Protein AF-A0A4Y2D6A9-F1 (afdb_monomer_lite)

Radius of gyration: 17.57 Å; chains: 1; bounding box: 36×43×44 Å

pLDDT: mean 71.49, std 14.01, range [46.5, 94.0]

Organism: Araneus ventricosus (NCBI:txid182803)

Secondary structure (DSSP, 8-state):
-HHHHHTT------HHHHHHHHHHHHHH--HHHHHHHHHHTT-PPPGGGGGG---GGG---HHHHHHHHHHTT--PPPGGGGGGTTSSTT--

Structure (mmCIF, N/CA/C/O backbone):
data_AF-A0A4Y2D6A9-F1
#
_entry.id   AF-A0A4Y2D6A9-F1
#
loop_
_atom_site.group_PDB
_atom_site.id
_atom_site.type_symbol
_atom_site.label_atom_id
_atom_site.label_alt_id
_atom_site.label_comp_id
_atom_site.label_asym_id
_atom_site.label_entity_id
_atom_site.label_seq_id
_atom_site.pdbx_PDB_ins_code
_atom_site.Cartn_x
_atom_site.Cartn_y
_atom_site.Cartn_z
_atom_site.occupancy
_atom_site.B_iso_or_equiv
_atom_site.auth_seq_id
_atom_site.auth_comp_id
_atom_site.auth_asym_id
_atom_site.auth_atom_id
_atom_site.pdbx_PDB_model_num
ATOM 1 N N . MET A 1 1 ? -4.397 5.367 10.262 1.00 57.69 1 MET A N 1
ATOM 2 C CA . MET A 1 1 ? -4.094 3.946 10.539 1.00 57.69 1 MET A CA 1
ATOM 3 C C . MET A 1 1 ? -2.658 3.801 11.028 1.00 57.69 1 MET A C 1
ATOM 5 O O . MET A 1 1 ? -2.494 3.532 12.204 1.00 57.69 1 MET A O 1
ATOM 9 N N . ILE A 1 2 ? -1.650 4.142 10.215 1.00 57.09 2 ILE A N 1
ATOM 10 C CA . ILE A 1 2 ? -0.223 4.124 10.615 1.00 57.09 2 ILE A CA 1
ATOM 11 C C . ILE A 1 2 ? 0.057 5.014 11.844 1.00 57.09 2 ILE A C 1
ATOM 13 O O . ILE A 1 2 ? 0.683 4.576 12.798 1.00 57.09 2 ILE A O 1
ATOM 17 N N . SER A 1 3 ? -0.525 6.217 11.904 1.00 64.56 3 SER A N 1
ATOM 18 C CA . SER A 1 3 ? -0.364 7.129 13.051 1.00 64.56 3 SER A CA 1
ATOM 19 C C . SER A 1 3 ? -0.949 6.595 14.365 1.00 64.56 3 SER A C 1
ATOM 21 O O . SER A 1 3 ? -0.504 6.995 15.432 1.00 64.56 3 SER A O 1
ATOM 23 N N . ALA A 1 4 ? -1.965 5.727 14.298 1.00 64.38 4 ALA A N 1
ATOM 24 C CA . ALA A 1 4 ? -2.545 5.097 15.485 1.00 64.38 4 ALA A CA 1
ATOM 25 C C . ALA A 1 4 ? -1.634 3.967 15.987 1.00 64.38 4 ALA A C 1
ATOM 27 O O . ALA A 1 4 ? -1.429 3.828 17.190 1.00 64.38 4 ALA A O 1
ATOM 28 N N . THR A 1 5 ? -1.016 3.222 15.064 1.00 66.94 5 THR A N 1
ATOM 29 C CA . THR A 1 5 ? 0.003 2.210 15.368 1.00 66.94 5 THR A CA 1
ATOM 30 C C . THR A 1 5 ? 1.235 2.835 16.029 1.00 66.94 5 THR A C 1
ATOM 32 O O . THR A 1 5 ? 1.654 2.360 17.084 1.00 66.94 5 THR A O 1
ATOM 35 N N . ASP A 1 6 ? 1.748 3.949 15.495 1.00 75.25 6 ASP A N 1
ATOM 36 C CA . ASP A 1 6 ? 2.882 4.685 16.082 1.00 75.25 6 ASP A CA 1
ATOM 37 C C . ASP A 1 6 ? 2.574 5.223 17.487 1.00 75.25 6 ASP A C 1
ATOM 39 O O . ASP A 1 6 ? 3.438 5.249 18.364 1.00 75.25 6 ASP A O 1
ATOM 43 N N . ARG A 1 7 ? 1.318 5.617 17.729 1.00 82.31 7 ARG A N 1
ATOM 44 C CA . ARG A 1 7 ? 0.842 6.103 19.032 1.00 82.31 7 ARG A CA 1
ATOM 45 C C . ARG A 1 7 ? 0.404 4.994 19.994 1.00 82.31 7 ARG A C 1
ATOM 47 O O . ARG A 1 7 ? -0.005 5.307 21.109 1.00 82.31 7 ARG A O 1
ATOM 54 N N . LYS A 1 8 ? 0.511 3.714 19.606 1.00 74.75 8 LYS A N 1
ATOM 55 C CA . LYS A 1 8 ? 0.007 2.547 20.363 1.00 74.75 8 LYS A CA 1
ATOM 56 C C . LYS A 1 8 ? -1.482 2.646 20.727 1.00 74.75 8 LYS A C 1
ATOM 58 O O . LYS A 1 8 ? -1.924 2.107 21.740 1.00 74.75 8 LYS A O 1
ATOM 63 N N . GLU A 1 9 ? -2.263 3.330 19.904 1.00 83.44 9 GLU A N 1
ATOM 64 C CA . GLU A 1 9 ? -3.706 3.453 20.077 1.00 83.44 9 GLU A CA 1
ATOM 65 C C . GLU A 1 9 ? -4.392 2.194 19.528 1.00 83.44 9 GLU A C 1
ATOM 67 O O . GLU A 1 9 ? -4.079 1.728 18.429 1.00 83.44 9 GLU A O 1
ATOM 72 N N . GLN A 1 10 ? -5.356 1.636 20.270 1.00 72.06 10 GLN A N 1
ATOM 73 C CA . GLN A 1 10 ? -6.210 0.581 19.727 1.00 72.06 10 GLN A CA 1
ATOM 74 C C . GLN A 1 10 ? -7.160 1.186 18.693 1.00 72.06 10 GLN A C 1
ATOM 76 O O . GLN A 1 10 ? -8.132 1.862 19.034 1.00 72.06 10 GLN A O 1
ATOM 81 N N . LEU A 1 11 ? -6.885 0.926 17.416 1.00 74.56 11 LEU A N 1
ATOM 82 C CA . LEU A 1 11 ? -7.787 1.287 16.332 1.00 74.56 11 LEU A CA 1
ATOM 83 C C . LEU A 1 11 ? -8.919 0.255 16.257 1.00 74.56 11 LEU A C 1
ATOM 85 O O . LEU A 1 11 ? -8.756 -0.829 15.702 1.00 74.56 11 LEU A O 1
ATOM 89 N N . GLN A 1 12 ? -10.073 0.598 16.819 1.00 80.75 12 GLN A N 1
ATOM 90 C CA . GLN A 1 12 ? -11.294 -0.189 16.663 1.00 80.75 12 GLN A CA 1
ATOM 91 C C . GLN A 1 12 ? -11.937 0.149 15.313 1.00 80.75 12 GLN A C 1
ATOM 93 O O . GLN A 1 12 ? -12.375 1.277 15.090 1.00 80.75 12 GLN A O 1
ATOM 98 N N . VAL A 1 13 ? -11.985 -0.825 14.404 1.00 83.94 13 VAL A N 1
ATOM 99 C CA . VAL A 1 13 ? -12.619 -0.689 13.085 1.00 83.94 13 VAL A CA 1
ATOM 100 C C . VAL A 1 13 ? -13.715 -1.741 12.973 1.00 83.94 13 VAL A C 1
ATOM 102 O O . VAL A 1 13 ? -13.466 -2.924 13.193 1.00 83.94 13 VAL A O 1
ATOM 105 N N . SER A 1 14 ? -14.939 -1.320 12.649 1.00 93.50 14 SER A N 1
ATOM 106 C CA . SER A 1 14 ? -16.026 -2.264 12.379 1.00 93.50 14 SER A CA 1
ATOM 107 C C . SER A 1 14 ? -15.750 -3.036 11.088 1.00 93.50 14 SER A C 1
ATOM 109 O O . SER A 1 14 ? -15.102 -2.523 10.176 1.00 93.50 14 SER A O 1
ATOM 111 N N . VAL A 1 15 ? -16.297 -4.250 10.971 1.00 91.88 15 VAL A N 1
ATOM 112 C CA . VAL A 1 15 ? -16.167 -5.060 9.746 1.00 91.88 15 VAL A CA 1
ATOM 113 C C . VAL A 1 15 ? -16.643 -4.281 8.514 1.00 91.88 15 VAL A C 1
ATOM 115 O O . VAL A 1 15 ? -15.974 -4.286 7.487 1.00 91.88 15 VAL A O 1
ATOM 118 N N . LEU A 1 16 ? -17.750 -3.540 8.632 1.00 94.00 16 LEU A N 1
ATOM 119 C CA . LEU A 1 16 ? -18.286 -2.730 7.536 1.00 94.00 16 LEU A CA 1
ATOM 120 C C . LEU A 1 16 ? -17.324 -1.608 7.114 1.00 94.00 16 LEU A C 1
ATOM 122 O O . LEU A 1 16 ? -17.088 -1.414 5.923 1.00 94.00 16 LEU A O 1
ATOM 126 N N . ASN A 1 17 ? -16.726 -0.906 8.080 1.00 90.81 17 ASN A N 1
ATOM 127 C CA . ASN A 1 17 ? -15.756 0.148 7.786 1.00 90.81 17 ASN A CA 1
ATOM 128 C C . ASN A 1 17 ? -14.471 -0.428 7.181 1.00 90.81 17 ASN A C 1
ATOM 130 O O . ASN A 1 17 ? -13.900 0.184 6.287 1.00 90.81 17 ASN A O 1
ATOM 134 N N . ALA A 1 18 ? -14.034 -1.612 7.622 1.00 89.62 18 ALA A N 1
ATOM 135 C CA . ALA A 1 18 ? -12.876 -2.288 7.044 1.00 89.62 18 ALA A CA 1
ATOM 136 C C . ALA A 1 18 ? -13.099 -2.619 5.560 1.00 89.62 18 ALA A C 1
ATOM 138 O O . ALA A 1 18 ? -12.232 -2.329 4.739 1.00 89.62 18 ALA A O 1
ATOM 139 N N . VAL A 1 19 ? -14.276 -3.147 5.206 1.00 93.50 19 VAL A N 1
ATOM 140 C CA . VAL A 1 19 ? -14.64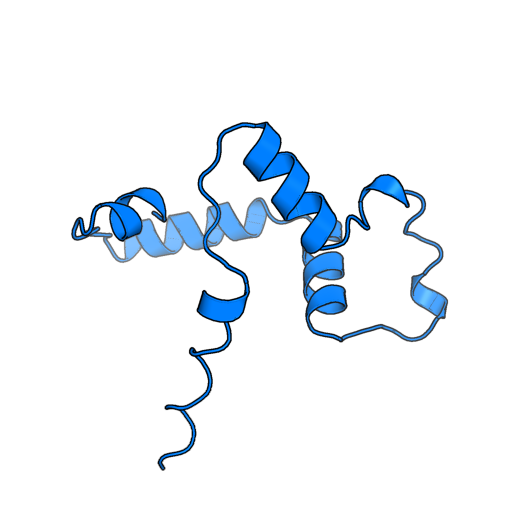2 -3.424 3.806 1.00 93.50 19 VAL A CA 1
ATOM 141 C C . VAL A 1 19 ? -14.632 -2.141 2.974 1.00 93.50 19 VAL A C 1
ATOM 143 O O . VAL A 1 19 ? -14.048 -2.120 1.894 1.00 93.50 19 VAL A O 1
ATOM 146 N N . PHE A 1 20 ? -15.206 -1.057 3.499 1.00 93.50 20 PHE A N 1
ATOM 147 C CA . PHE A 1 20 ? -15.216 0.234 2.811 1.00 93.50 20 PHE A CA 1
ATOM 148 C C . PHE A 1 20 ? -13.803 0.788 2.585 1.00 93.50 20 PHE A C 1
ATOM 150 O O . PHE A 1 20 ? -13.486 1.258 1.495 1.00 93.50 20 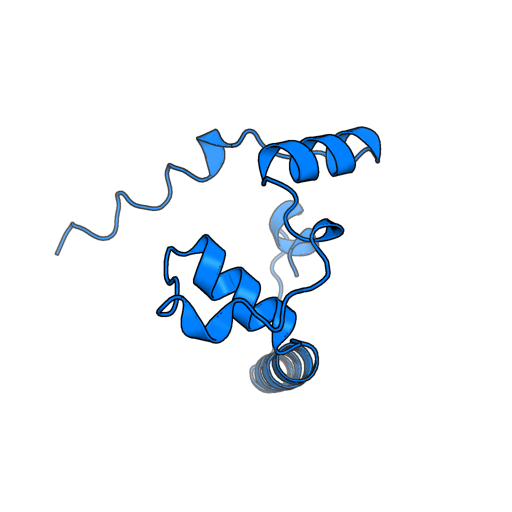PHE A O 1
ATOM 157 N N . TYR A 1 21 ? -12.924 0.697 3.586 1.00 89.25 21 TYR A N 1
ATOM 158 C CA . TYR A 1 21 ? -11.542 1.151 3.436 1.00 89.25 21 TYR A CA 1
ATOM 159 C C . TYR A 1 21 ? -10.764 0.327 2.416 1.00 89.25 21 TYR A C 1
ATOM 161 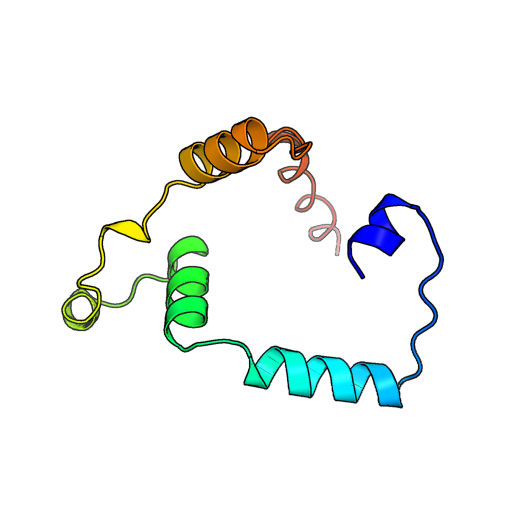O O . TYR A 1 21 ? -9.942 0.899 1.703 1.00 89.25 21 TYR A O 1
ATOM 169 N N . ILE A 1 22 ? -11.010 -0.982 2.327 1.00 89.38 22 ILE A N 1
ATOM 170 C CA . ILE A 1 22 ? -10.365 -1.840 1.328 1.00 89.38 22 ILE A CA 1
ATOM 171 C C . ILE A 1 22 ? -10.815 -1.437 -0.076 1.00 89.38 22 ILE A C 1
ATOM 173 O O . ILE A 1 22 ? -9.958 -1.210 -0.926 1.00 89.38 22 ILE A O 1
ATOM 177 N N . ASP A 1 23 ? -12.122 -1.283 -0.301 1.00 93.19 23 ASP A N 1
ATOM 178 C CA . ASP A 1 23 ? -12.666 -0.852 -1.595 1.00 93.19 23 ASP A CA 1
ATOM 179 C C . ASP A 1 23 ? -12.110 0.516 -2.013 1.00 93.19 23 ASP A C 1
ATOM 181 O O . ASP A 1 23 ? -11.546 0.668 -3.097 1.00 93.19 23 ASP A O 1
ATOM 185 N N . GLN A 1 24 ? -12.162 1.497 -1.110 1.00 89.19 24 GLN A N 1
ATOM 186 C CA . GLN A 1 24 ? -11.641 2.833 -1.376 1.00 89.19 24 GLN A CA 1
ATOM 187 C C . GLN A 1 24 ? -10.134 2.809 -1.662 1.00 89.19 24 GLN A C 1
ATOM 189 O O . GLN A 1 24 ? -9.672 3.459 -2.601 1.00 89.19 24 GLN A O 1
ATOM 194 N N . SER A 1 25 ? -9.360 2.059 -0.872 1.00 86.19 25 SER A N 1
ATOM 195 C CA . SER A 1 25 ? -7.912 1.942 -1.064 1.00 86.19 25 SER A CA 1
ATOM 196 C C . SER A 1 25 ? -7.602 1.323 -2.417 1.00 86.19 25 SER A C 1
ATOM 198 O O . SER A 1 25 ? -6.800 1.880 -3.159 1.00 86.19 25 SER A O 1
ATOM 200 N N . TRP A 1 26 ? -8.280 0.227 -2.764 1.00 87.75 26 TRP A N 1
ATOM 201 C CA . TRP A 1 26 ? -8.091 -0.475 -4.029 1.00 87.75 26 TRP A CA 1
ATOM 202 C C . TRP A 1 26 ? -8.401 0.417 -5.231 1.00 87.75 26 TRP A C 1
ATOM 204 O O . TRP A 1 26 ? -7.589 0.517 -6.146 1.00 87.75 26 TRP A O 1
ATOM 214 N N . ASN A 1 27 ? -9.510 1.156 -5.178 1.00 89.50 27 ASN A N 1
ATOM 215 C CA . ASN A 1 27 ? -9.906 2.094 -6.230 1.00 89.50 27 ASN A CA 1
ATOM 216 C C . ASN A 1 27 ? -8.965 3.306 -6.365 1.00 89.50 27 ASN A C 1
ATOM 218 O O . ASN A 1 27 ? -9.006 4.010 -7.372 1.00 89.50 27 ASN A O 1
ATOM 222 N N . THR A 1 28 ? -8.107 3.557 -5.373 1.00 87.00 28 THR A N 1
ATOM 223 C CA . THR A 1 28 ? -7.121 4.648 -5.400 1.00 87.00 28 THR A CA 1
ATOM 224 C C . THR A 1 28 ? -5.755 4.187 -5.934 1.00 87.00 28 THR A C 1
ATOM 226 O O . THR A 1 28 ? -4.912 5.020 -6.274 1.00 87.00 28 THR A O 1
ATOM 229 N N . VAL A 1 29 ? -5.504 2.874 -6.033 1.00 84.69 29 VAL A N 1
ATOM 230 C CA . VAL A 1 29 ? -4.226 2.348 -6.533 1.00 84.69 29 VAL A CA 1
ATOM 231 C C . VAL A 1 29 ? -4.179 2.431 -8.061 1.00 84.69 29 VAL A C 1
ATOM 233 O O . VAL A 1 29 ? -4.994 1.838 -8.763 1.00 84.69 29 VAL A O 1
ATOM 236 N N . SER A 1 30 ? -3.185 3.142 -8.599 1.00 84.44 30 SER A N 1
ATOM 237 C CA . SER A 1 30 ? -2.957 3.213 -10.045 1.00 84.44 30 SER A CA 1
ATOM 238 C C . SER A 1 30 ? -2.222 1.974 -10.569 1.00 84.44 30 SER A C 1
ATOM 240 O O . SER A 1 30 ? -1.430 1.354 -9.859 1.00 84.44 30 SER A O 1
ATOM 242 N N . GLN A 1 31 ? -2.397 1.652 -11.855 1.00 82.62 31 GLN A N 1
ATOM 243 C CA . GLN A 1 31 ? -1.632 0.580 -12.511 1.00 82.62 31 GLN A CA 1
ATOM 244 C C . GLN A 1 31 ? -0.113 0.793 -12.398 1.00 82.62 31 GLN A C 1
ATOM 246 O O . GLN A 1 31 ? 0.628 -0.167 -12.202 1.00 82.62 31 GLN A O 1
ATOM 251 N N . LYS A 1 32 ? 0.345 2.054 -12.438 1.00 81.44 32 LYS A N 1
ATOM 252 C CA . LYS A 1 32 ? 1.754 2.426 -12.238 1.00 81.44 32 LYS A CA 1
ATOM 253 C C . LYS A 1 32 ? 2.249 2.048 -10.840 1.00 81.44 32 LYS A C 1
ATOM 255 O O . LYS A 1 32 ? 3.329 1.480 -10.707 1.00 81.44 32 LYS A O 1
ATOM 260 N N . ALA A 1 33 ? 1.447 2.303 -9.803 1.00 81.56 33 ALA A N 1
ATOM 261 C CA . ALA A 1 33 ? 1.776 1.912 -8.434 1.00 81.56 33 ALA A CA 1
ATOM 262 C C . ALA A 1 33 ? 1.864 0.384 -8.288 1.00 81.56 33 ALA A C 1
ATOM 264 O O . ALA A 1 33 ? 2.809 -0.114 -7.682 1.00 81.56 33 ALA A O 1
ATOM 265 N N . ILE A 1 34 ? 0.939 -0.356 -8.910 1.00 84.06 34 ILE A N 1
ATOM 266 C CA . ILE A 1 34 ? 0.965 -1.826 -8.939 1.00 84.06 34 ILE A CA 1
ATOM 267 C C . ILE A 1 34 ? 2.252 -2.320 -9.611 1.00 84.06 34 ILE A C 1
ATOM 269 O O . ILE A 1 34 ? 2.994 -3.095 -9.010 1.00 84.06 34 ILE A O 1
ATOM 273 N N . ALA A 1 35 ? 2.558 -1.830 -10.816 1.00 81.38 35 ALA A N 1
ATOM 274 C CA . ALA A 1 35 ? 3.764 -2.201 -11.554 1.00 81.38 35 ALA A CA 1
ATOM 275 C C . ALA A 1 35 ? 5.046 -1.905 -10.756 1.00 81.38 35 ALA A C 1
ATOM 277 O O . ALA A 1 35 ? 5.936 -2.751 -10.669 1.00 81.38 35 ALA A O 1
ATOM 278 N N . ASN A 1 36 ? 5.113 -0.743 -10.100 1.00 80.31 36 ASN A N 1
ATOM 279 C CA . ASN A 1 36 ? 6.221 -0.386 -9.218 1.00 80.31 36 ASN A CA 1
ATOM 280 C C . ASN A 1 36 ? 6.360 -1.362 -8.035 1.00 80.31 36 ASN A C 1
ATOM 282 O O . ASN A 1 36 ? 7.478 -1.779 -7.731 1.00 80.31 36 ASN A O 1
ATOM 286 N N . CYS A 1 37 ? 5.262 -1.773 -7.389 1.00 83.31 37 CYS A N 1
ATOM 287 C CA . CYS A 1 37 ? 5.301 -2.766 -6.310 1.00 83.31 37 CYS A CA 1
ATOM 288 C C . CYS A 1 37 ? 5.838 -4.124 -6.784 1.00 83.31 37 CYS A C 1
ATOM 290 O O . CYS A 1 37 ? 6.715 -4.686 -6.127 1.00 83.31 37 CYS A O 1
ATOM 292 N N . PHE A 1 38 ? 5.367 -4.628 -7.930 1.00 83.44 38 PHE A N 1
ATOM 293 C CA . PHE A 1 38 ? 5.876 -5.874 -8.518 1.00 83.44 38 PHE A CA 1
ATOM 294 C C . PHE A 1 38 ? 7.376 -5.782 -8.814 1.00 83.44 38 PHE A C 1
ATOM 296 O O . PHE A 1 38 ? 8.138 -6.663 -8.415 1.00 83.44 38 PHE A O 1
ATOM 303 N N . ARG A 1 39 ? 7.817 -4.666 -9.403 1.00 81.75 39 ARG A N 1
ATOM 304 C CA . ARG A 1 39 ? 9.229 -4.404 -9.686 1.00 81.75 39 ARG A CA 1
ATOM 305 C C . ARG A 1 39 ? 10.095 -4.411 -8.423 1.00 81.75 39 ARG A C 1
ATOM 307 O O . ARG A 1 39 ? 11.145 -5.048 -8.411 1.00 81.75 39 ARG A O 1
ATOM 314 N N . HIS A 1 40 ? 9.659 -3.743 -7.352 1.00 78.88 40 HIS A N 1
ATOM 315 C CA . HIS A 1 40 ? 10.379 -3.727 -6.071 1.00 78.88 40 HIS A CA 1
ATOM 316 C C . HIS A 1 40 ? 10.417 -5.094 -5.377 1.00 78.88 40 HIS A C 1
ATOM 318 O O . HIS A 1 40 ? 11.397 -5.398 -4.703 1.00 78.88 40 HIS A O 1
ATOM 324 N N . ALA A 1 41 ? 9.395 -5.928 -5.569 1.00 81.88 41 ALA A N 1
ATOM 325 C CA . ALA A 1 41 ? 9.371 -7.308 -5.089 1.00 81.88 41 ALA A CA 1
ATOM 326 C C . ALA A 1 41 ? 10.218 -8.272 -5.950 1.00 81.88 41 ALA A C 1
ATOM 328 O O . ALA A 1 41 ? 10.255 -9.468 -5.675 1.00 81.88 41 ALA A O 1
ATOM 329 N N . GLY A 1 42 ? 10.907 -7.768 -6.980 1.00 79.25 42 GLY A N 1
ATOM 330 C CA . GLY A 1 42 ? 11.755 -8.571 -7.857 1.00 79.25 42 GLY A CA 1
ATOM 331 C C . GLY A 1 42 ? 10.995 -9.280 -8.978 1.00 79.25 42 GLY A C 1
ATOM 332 O O . GLY A 1 42 ? 11.597 -10.074 -9.692 1.00 79.25 42 GLY A O 1
ATOM 333 N N . PHE A 1 43 ? 9.710 -8.976 -9.181 1.00 78.19 43 PHE A N 1
ATOM 334 C CA . PHE A 1 43 ? 8.954 -9.427 -10.347 1.00 78.19 43 PHE A CA 1
ATOM 335 C C . PHE A 1 43 ? 9.164 -8.431 -11.491 1.00 78.19 43 PHE A C 1
ATOM 337 O O . PHE A 1 43 ? 8.455 -7.434 -11.620 1.00 78.19 43 PHE A O 1
ATOM 344 N N . HIS A 1 44 ? 10.182 -8.688 -12.304 1.00 72.62 44 HIS A N 1
ATOM 345 C CA . HIS A 1 44 ? 10.398 -8.018 -13.582 1.00 72.62 44 HIS A CA 1
ATOM 346 C C . HIS A 1 44 ? 9.724 -8.848 -14.674 1.00 72.62 44 HIS A C 1
ATOM 348 O O . HIS A 1 44 ? 9.949 -10.054 -14.785 1.00 72.62 44 HIS A O 1
ATOM 354 N N . ASN A 1 45 ? 8.868 -8.209 -15.466 1.00 64.31 45 ASN A N 1
ATOM 355 C CA . ASN A 1 45 ? 8.373 -8.824 -16.689 1.00 64.31 45 ASN A CA 1
ATOM 356 C C . ASN A 1 45 ? 9.516 -8.928 -17.709 1.00 64.31 45 ASN A C 1
ATOM 358 O O . ASN A 1 45 ? 10.509 -8.206 -17.637 1.00 64.31 45 ASN A O 1
ATOM 362 N N . SER A 1 46 ? 9.340 -9.836 -18.670 1.00 59.59 46 SER A N 1
ATOM 363 C CA . SER A 1 46 ? 10.148 -9.917 -19.891 1.00 59.59 46 SER A CA 1
ATOM 364 C C . SER A 1 46 ? 10.309 -8.519 -20.529 1.00 59.59 46 SER A C 1
ATOM 366 O O . SER A 1 46 ? 9.343 -7.751 -20.485 1.00 59.59 46 SER A O 1
ATOM 368 N N . PRO A 1 47 ? 11.466 -8.189 -21.145 1.00 54.53 47 PRO A N 1
ATOM 369 C CA . PRO A 1 47 ? 11.857 -6.841 -21.614 1.00 54.53 47 PRO A CA 1
ATOM 370 C C . PRO A 1 47 ? 10.886 -6.119 -22.570 1.00 54.53 47 PRO A C 1
ATOM 372 O O . PRO A 1 47 ? 11.099 -4.965 -22.918 1.00 54.53 47 PRO A O 1
ATOM 375 N N . GLU A 1 48 ? 9.804 -6.765 -22.992 1.00 51.84 48 GLU A N 1
ATOM 376 C CA . GLU A 1 48 ? 8.769 -6.203 -23.861 1.00 51.84 48 GLU A CA 1
ATOM 377 C C . GLU A 1 48 ? 7.822 -5.221 -23.132 1.00 51.84 48 GLU A C 1
ATOM 379 O O . GLU A 1 48 ? 7.122 -4.450 -23.778 1.00 51.84 48 GLU A O 1
ATOM 384 N N . SER A 1 49 ? 7.790 -5.202 -21.789 1.00 54.22 49 SER A N 1
ATOM 385 C CA . SER A 1 49 ? 6.917 -4.284 -21.025 1.00 54.22 49 SER A CA 1
ATOM 386 C C . SER A 1 49 ? 7.580 -2.967 -20.602 1.00 54.22 49 SER A C 1
ATOM 388 O O . SER A 1 49 ? 6.975 -2.185 -19.869 1.00 54.22 49 SER A O 1
ATOM 390 N N . GLU A 1 50 ? 8.837 -2.748 -20.982 1.00 53.28 50 GLU A N 1
ATOM 391 C CA . GLU A 1 50 ? 9.663 -1.627 -20.512 1.00 53.28 50 GLU A CA 1
ATOM 392 C C . GLU A 1 50 ? 9.417 -0.332 -21.317 1.00 53.28 50 GLU A C 1
ATOM 394 O O . GLU A 1 50 ? 9.696 0.762 -20.833 1.00 53.28 50 GLU A O 1
ATOM 399 N N . GLU A 1 51 ? 8.791 -0.433 -22.498 1.00 51.75 51 GLU A N 1
ATOM 400 C CA . GLU A 1 51 ? 8.528 0.694 -23.41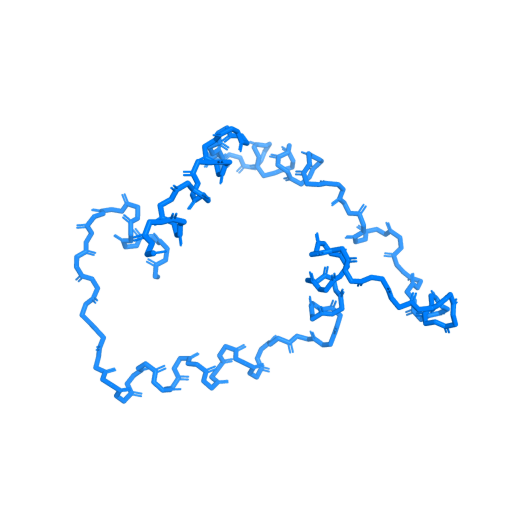2 1.00 51.75 51 GLU A CA 1
ATOM 401 C C . GLU A 1 51 ? 7.439 1.682 -22.940 1.00 51.75 51 GLU A C 1
ATOM 403 O O . GLU A 1 51 ? 7.285 2.747 -23.529 1.00 51.75 51 GLU A O 1
ATOM 408 N N . LEU A 1 52 ? 6.687 1.386 -21.871 1.00 50.97 52 LEU A N 1
ATOM 409 C CA . LEU A 1 52 ? 5.609 2.265 -21.377 1.00 50.97 52 LEU A CA 1
ATOM 410 C C . LEU A 1 52 ? 5.997 3.146 -20.179 1.00 50.97 52 LEU A C 1
ATOM 412 O O . LEU A 1 52 ? 5.159 3.897 -19.677 1.00 50.97 52 LEU A O 1
ATOM 416 N N . LEU A 1 53 ? 7.239 3.067 -19.697 1.00 53.41 53 LEU A N 1
ATOM 417 C CA . LEU A 1 53 ? 7.687 3.793 -18.504 1.00 53.41 53 LEU A CA 1
ATOM 418 C C . LEU A 1 53 ? 8.682 4.907 -18.853 1.00 53.41 53 LEU A C 1
ATOM 420 O O . LEU A 1 53 ? 9.768 4.997 -18.285 1.00 53.41 53 LEU A O 1
ATOM 424 N N . GLU A 1 54 ? 8.278 5.817 -19.739 1.00 49.81 54 GLU A N 1
ATOM 425 C CA . GLU A 1 54 ? 8.936 7.117 -19.919 1.00 49.81 54 GLU A CA 1
ATOM 426 C C . GLU A 1 54 ? 8.598 8.071 -18.757 1.00 49.81 54 GLU A C 1
ATOM 428 O O . GLU A 1 54 ? 8.007 9.130 -18.931 1.00 49.81 54 GLU A O 1
ATOM 433 N N . ASP A 1 55 ? 8.958 7.700 -17.531 1.00 52.97 55 ASP A N 1
ATOM 434 C CA . ASP A 1 55 ? 9.236 8.698 -16.499 1.00 52.97 55 ASP A CA 1
ATOM 435 C C . ASP A 1 55 ? 10.291 8.144 -15.542 1.00 52.97 55 ASP A C 1
ATOM 437 O O . ASP A 1 55 ? 10.006 7.643 -14.449 1.00 52.97 55 ASP A O 1
ATOM 441 N N . ALA A 1 56 ? 11.546 8.224 -15.986 1.00 53.16 56 ALA A N 1
ATOM 442 C CA . ALA A 1 56 ? 12.737 7.852 -15.224 1.00 53.16 56 ALA A CA 1
ATOM 443 C C . ALA A 1 56 ? 12.852 8.591 -13.873 1.00 53.16 56 ALA A C 1
ATOM 445 O O . ALA A 1 56 ? 13.678 8.230 -13.038 1.00 53.16 56 ALA A O 1
ATOM 446 N N . ASN A 1 57 ? 12.015 9.604 -13.630 1.00 53.41 57 ASN A N 1
ATOM 447 C CA . ASN A 1 57 ? 11.986 10.380 -12.399 1.00 53.41 57 ASN A CA 1
ATOM 448 C C . ASN A 1 57 ? 11.274 9.666 -11.232 1.00 53.41 57 ASN A C 1
ATOM 450 O O . ASN A 1 57 ? 11.364 10.113 -10.088 1.00 53.41 57 ASN A O 1
ATOM 454 N N . GLU A 1 58 ? 10.564 8.560 -11.492 1.00 52.47 58 GLU A N 1
ATOM 455 C CA . GLU A 1 58 ? 9.879 7.782 -10.448 1.00 52.47 58 GLU A CA 1
ATOM 456 C C . GLU A 1 58 ? 10.665 6.550 -9.975 1.00 52.47 58 GLU A C 1
ATOM 458 O O . GLU A 1 58 ? 10.304 5.927 -8.974 1.00 52.47 58 GLU A O 1
ATOM 463 N N . TYR A 1 59 ? 11.781 6.229 -10.633 1.00 60.91 59 TYR A N 1
ATOM 464 C CA . TYR A 1 59 ? 12.729 5.220 -10.165 1.00 60.91 59 TYR A CA 1
ATOM 465 C C . TYR A 1 59 ? 13.665 5.830 -9.125 1.00 60.91 59 TYR A C 1
ATOM 467 O O . TYR A 1 59 ? 14.879 5.855 -9.296 1.00 60.91 59 TYR A O 1
ATOM 475 N N . LEU A 1 60 ? 13.103 6.370 -8.046 1.00 65.44 60 LEU A N 1
ATOM 476 C CA . LEU A 1 60 ? 13.925 6.849 -6.949 1.00 65.44 60 LEU A CA 1
ATOM 477 C C . LEU A 1 60 ? 14.353 5.643 -6.104 1.00 65.44 60 LEU A C 1
ATOM 479 O O . LEU A 1 60 ? 13.481 4.969 -5.543 1.00 65.44 60 LEU A O 1
ATOM 483 N N . PRO A 1 61 ? 15.658 5.336 -5.991 1.00 70.50 61 PRO A N 1
ATOM 484 C CA . PRO A 1 61 ? 16.127 4.297 -5.087 1.00 70.50 61 PRO A CA 1
ATOM 485 C C . PRO A 1 61 ? 15.577 4.537 -3.679 1.00 70.50 61 PRO A C 1
ATOM 487 O O . PRO A 1 61 ? 15.439 5.682 -3.244 1.00 70.50 61 PRO A O 1
ATOM 490 N N . LEU A 1 62 ? 15.272 3.459 -2.950 1.00 66.19 62 LEU A N 1
ATOM 491 C CA . LEU A 1 62 ? 14.717 3.554 -1.594 1.00 66.19 62 LEU A CA 1
ATOM 492 C C . LEU A 1 62 ? 15.590 4.436 -0.687 1.00 66.19 62 LEU A C 1
ATOM 494 O O . LEU A 1 62 ? 15.076 5.211 0.118 1.00 66.19 62 LEU A O 1
ATOM 498 N N . THR A 1 63 ? 16.906 4.372 -0.891 1.00 70.94 63 THR A N 1
ATOM 499 C CA . THR A 1 63 ? 17.893 5.252 -0.269 1.00 70.94 63 THR A CA 1
ATOM 500 C C . THR A 1 63 ? 17.592 6.722 -0.561 1.00 70.94 63 THR A C 1
ATOM 502 O O . THR A 1 63 ? 17.354 7.479 0.374 1.00 70.94 63 THR A O 1
ATOM 505 N N . GLU A 1 64 ? 17.487 7.125 -1.824 1.00 74.00 64 GLU A N 1
ATOM 506 C CA . GLU A 1 64 ? 17.210 8.509 -2.228 1.00 74.00 64 GLU A CA 1
ATOM 507 C C . GLU A 1 64 ? 15.837 9.011 -1.736 1.00 74.00 64 GLU A C 1
ATOM 509 O O . GLU A 1 64 ? 15.689 10.162 -1.312 1.00 74.00 64 GLU A O 1
ATOM 514 N N . LEU A 1 65 ? 14.828 8.136 -1.716 1.00 72.88 65 LEU A N 1
ATOM 515 C CA . LEU A 1 65 ? 13.505 8.455 -1.174 1.00 72.88 65 LEU A CA 1
ATOM 516 C C . LEU A 1 65 ? 13.565 8.682 0.343 1.00 72.88 65 LEU A C 1
ATOM 518 O O . LEU A 1 65 ? 12.976 9.645 0.848 1.00 72.88 65 LEU A O 1
ATOM 522 N N . SER A 1 66 ? 14.318 7.845 1.061 1.00 73.25 66 SER A N 1
ATOM 523 C CA . SER A 1 66 ? 14.542 8.003 2.501 1.00 73.25 66 SER A CA 1
ATOM 524 C C . SER A 1 66 ? 15.254 9.323 2.821 1.00 73.25 66 SER A C 1
ATOM 526 O O . SER A 1 66 ? 14.900 10.019 3.774 1.00 73.25 66 SER A O 1
ATOM 528 N N . GLU A 1 67 ? 16.202 9.745 1.983 1.00 77.81 67 GLU A N 1
ATOM 529 C CA . GLU A 1 67 ? 16.881 11.026 2.160 1.00 77.81 67 GLU A CA 1
ATOM 530 C C . GLU A 1 67 ? 15.938 12.206 1.930 1.00 77.81 67 GLU A C 1
ATOM 532 O O . GLU A 1 67 ? 15.889 13.123 2.751 1.00 77.81 67 GLU A O 1
ATOM 537 N N . LYS A 1 68 ? 15.127 12.173 0.865 1.00 80.94 68 LYS A N 1
ATOM 538 C CA . LYS A 1 68 ? 14.142 13.231 0.584 1.00 80.94 68 LYS A CA 1
ATOM 539 C C . LYS A 1 68 ? 13.133 13.399 1.716 1.00 80.94 68 LYS A C 1
ATOM 541 O O . LYS A 1 68 ? 12.770 14.527 2.048 1.00 80.94 68 LYS A O 1
ATOM 546 N N . LEU A 1 69 ? 12.681 12.304 2.317 1.00 78.19 69 LEU A N 1
ATOM 547 C CA . LEU A 1 69 ? 11.744 12.340 3.437 1.00 78.19 69 LEU A CA 1
ATOM 548 C C . LEU A 1 69 ? 1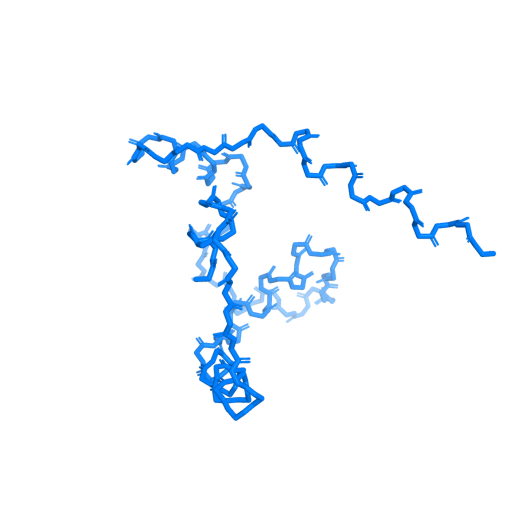2.408 12.847 4.729 1.00 78.19 69 LEU A C 1
ATOM 550 O O . LEU A 1 69 ? 11.817 13.677 5.423 1.00 78.19 69 LEU A O 1
ATOM 554 N N . ARG A 1 70 ? 13.660 12.462 5.005 1.00 80.81 70 ARG A N 1
ATOM 555 C CA . ARG A 1 70 ? 14.445 13.012 6.123 1.00 80.81 70 ARG A CA 1
ATOM 556 C C . ARG A 1 70 ? 14.659 14.519 5.972 1.00 80.81 70 ARG A C 1
ATOM 558 O O . ARG A 1 70 ? 14.457 15.266 6.924 1.00 80.81 70 ARG A O 1
ATOM 565 N N . ASN A 1 71 ? 14.969 14.977 4.759 1.00 82.25 71 ASN A N 1
ATOM 566 C CA . ASN A 1 71 ? 15.126 16.399 4.437 1.00 82.25 71 ASN A CA 1
ATOM 567 C C . ASN A 1 71 ? 13.817 17.193 4.590 1.00 82.25 71 ASN A C 1
ATOM 569 O O . ASN A 1 71 ? 13.849 18.403 4.791 1.00 82.25 71 ASN A O 1
ATOM 573 N N . ARG A 1 72 ? 12.663 16.519 4.530 1.00 83.44 72 ARG A N 1
ATOM 574 C CA . ARG A 1 72 ? 11.340 17.097 4.813 1.00 83.44 72 ARG A CA 1
ATOM 575 C C . ARG A 1 72 ? 10.939 17.017 6.292 1.00 83.44 72 ARG A C 1
ATOM 577 O O . ARG A 1 72 ? 9.828 17.411 6.630 1.00 83.44 72 ARG A O 1
ATOM 584 N N . GLY A 1 73 ? 11.825 16.538 7.168 1.00 81.00 73 GLY A N 1
ATOM 585 C CA . GLY A 1 73 ? 11.603 16.475 8.614 1.00 81.00 73 GLY A CA 1
ATOM 586 C C . GLY A 1 73 ? 10.846 15.235 9.097 1.00 81.00 73 GLY A C 1
ATOM 587 O O . GLY A 1 73 ? 10.430 15.199 10.253 1.00 81.00 73 GLY A O 1
ATOM 588 N N . TYR A 1 74 ? 10.666 14.216 8.251 1.00 76.19 74 TYR A N 1
ATOM 589 C CA . TYR A 1 74 ? 10.076 12.949 8.681 1.00 76.19 74 TYR A CA 1
ATOM 590 C C . TYR A 1 74 ? 11.120 12.080 9.391 1.00 76.19 74 TYR A C 1
ATOM 592 O O . TYR A 1 74 ? 12.233 11.891 8.894 1.00 76.19 74 TYR A O 1
ATOM 600 N N . ALA A 1 75 ? 10.753 11.522 10.546 1.00 73.00 75 ALA A N 1
ATOM 601 C CA . ALA A 1 75 ? 11.564 10.528 11.239 1.00 73.00 75 ALA A CA 1
ATOM 602 C C . ALA A 1 75 ? 11.421 9.178 10.524 1.00 73.00 75 ALA A C 1
ATOM 604 O O . ALA A 1 75 ? 10.369 8.547 10.593 1.00 73.00 75 ALA A O 1
ATOM 605 N N . ILE A 1 76 ? 12.469 8.752 9.818 1.00 70.12 76 ILE A N 1
ATOM 606 C CA . ILE A 1 76 ? 12.500 7.455 9.134 1.00 70.12 76 ILE A CA 1
ATOM 607 C C . ILE A 1 76 ? 13.370 6.503 9.958 1.00 70.12 76 ILE A C 1
ATOM 609 O O . ILE A 1 76 ? 14.541 6.820 10.188 1.00 70.12 76 ILE A O 1
ATOM 613 N N . PRO A 1 77 ? 12.826 5.365 10.425 1.00 65.62 77 PRO A N 1
ATOM 614 C CA . PRO A 1 77 ? 13.605 4.328 11.094 1.00 65.62 77 PRO A CA 1
ATOM 615 C C . PRO A 1 77 ? 14.705 3.765 10.186 1.00 65.62 77 PRO A C 1
ATOM 617 O O . PRO A 1 77 ? 14.519 3.676 8.974 1.00 65.62 77 PRO A O 1
ATOM 620 N N . ASP A 1 78 ? 15.829 3.349 10.780 1.00 65.00 78 ASP A N 1
ATOM 621 C CA . ASP A 1 78 ? 16.947 2.729 10.056 1.00 65.00 78 ASP A CA 1
ATOM 622 C C . ASP A 1 78 ? 16.482 1.500 9.256 1.00 65.00 78 ASP A C 1
ATOM 624 O O . ASP A 1 78 ? 15.659 0.711 9.728 1.00 65.00 78 ASP A O 1
ATOM 628 N N . GLU A 1 79 ? 17.038 1.312 8.062 1.00 60.31 79 GLU A N 1
ATOM 629 C CA . GLU A 1 79 ? 16.681 0.255 7.104 1.00 60.31 79 GLU A CA 1
ATOM 630 C C . GLU A 1 79 ? 16.787 -1.148 7.736 1.00 60.31 79 GLU A C 1
ATOM 632 O O . GLU A 1 79 ? 15.964 -2.034 7.496 1.00 60.31 79 GLU A O 1
ATOM 637 N N . LYS A 1 80 ? 17.725 -1.316 8.678 1.00 59.44 80 LYS A N 1
ATOM 638 C CA . LYS A 1 80 ? 17.936 -2.546 9.463 1.00 59.44 80 LYS A CA 1
ATOM 639 C C . LYS A 1 80 ? 16.775 -2.922 10.390 1.00 59.44 80 LYS A C 1
ATOM 641 O O . LYS A 1 80 ? 16.760 -4.037 10.912 1.00 59.44 80 LYS A O 1
ATOM 646 N N . SER A 1 81 ? 15.823 -2.020 10.632 1.00 56.94 81 SER A N 1
ATOM 647 C CA . SER A 1 81 ? 14.633 -2.305 11.444 1.00 56.94 81 SER A CA 1
ATOM 648 C C . SER A 1 81 ? 13.617 -3.190 10.715 1.00 56.94 81 SER A C 1
ATOM 650 O O . SER A 1 81 ? 12.943 -3.989 11.361 1.00 56.94 81 SER A O 1
ATOM 652 N N . TYR A 1 82 ? 13.572 -3.129 9.380 1.00 54.66 82 TYR A N 1
ATOM 653 C CA . TYR A 1 82 ? 12.625 -3.890 8.558 1.00 54.66 82 TYR A CA 1
ATOM 654 C C . TYR A 1 82 ? 13.124 -5.296 8.199 1.00 54.66 82 TYR A C 1
ATOM 656 O O . TYR A 1 82 ? 12.327 -6.178 7.896 1.00 54.66 82 TYR A O 1
ATOM 664 N N . ALA A 1 83 ? 14.431 -5.548 8.305 1.00 53.28 83 ALA A N 1
ATOM 665 C CA . ALA A 1 83 ? 15.041 -6.840 7.978 1.00 53.28 83 ALA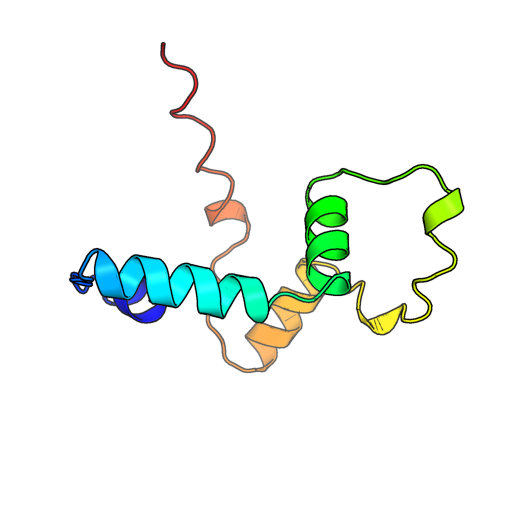 A CA 1
ATOM 666 C C . ALA A 1 83 ? 14.763 -7.961 9.006 1.00 53.28 83 ALA A C 1
ATOM 668 O O . ALA A 1 83 ? 15.159 -9.103 8.793 1.00 53.28 83 ALA A O 1
ATOM 669 N N . LYS A 1 84 ? 14.115 -7.664 10.142 1.00 53.56 84 LYS A N 1
ATOM 670 C CA . LYS A 1 84 ? 13.897 -8.634 11.236 1.00 53.56 84 LYS A CA 1
ATOM 671 C C . LYS A 1 84 ? 12.551 -9.362 11.195 1.00 53.56 84 LYS A C 1
ATOM 673 O O . LYS A 1 84 ? 12.291 -10.167 12.082 1.00 53.56 84 LYS A O 1
ATOM 678 N N . ILE A 1 85 ? 11.698 -9.085 10.210 1.00 56.78 85 ILE A N 1
ATOM 679 C CA . ILE A 1 85 ? 10.310 -9.577 10.208 1.00 56.78 85 ILE A CA 1
ATOM 680 C C . ILE A 1 85 ? 10.213 -11.029 9.679 1.00 56.78 85 ILE A C 1
ATOM 682 O O . ILE A 1 85 ? 9.200 -11.685 9.882 1.00 56.78 85 ILE A O 1
ATOM 686 N N . ASP A 1 86 ? 11.280 -11.581 9.088 1.00 54.25 86 ASP A N 1
ATOM 687 C CA . ASP A 1 86 ? 11.209 -12.840 8.322 1.00 54.25 86 ASP A CA 1
ATOM 688 C C . ASP A 1 86 ? 11.734 -14.105 9.043 1.00 54.25 86 ASP A C 1
ATOM 690 O O . ASP A 1 86 ? 12.018 -15.117 8.411 1.00 54.25 86 ASP A O 1
ATOM 694 N N . VAL A 1 87 ? 11.902 -14.089 10.375 1.00 54.81 87 VAL A N 1
ATOM 695 C CA . VAL A 1 87 ? 12.514 -15.233 11.100 1.00 54.81 87 VAL A CA 1
ATOM 696 C C . VAL A 1 87 ? 11.511 -16.096 11.882 1.00 54.81 87 VAL A C 1
ATOM 698 O O . VAL A 1 87 ? 11.874 -17.172 12.352 1.00 54.81 87 VAL A O 1
ATOM 701 N N . GLU A 1 88 ? 10.233 -15.715 11.981 1.00 49.19 88 GLU A N 1
ATOM 702 C CA . GLU A 1 88 ? 9.256 -16.486 12.779 1.00 49.19 88 GLU A CA 1
ATOM 703 C C . GLU A 1 88 ? 8.275 -17.343 11.954 1.00 49.19 88 GLU A C 1
ATOM 705 O O . GLU A 1 88 ? 7.540 -18.144 12.523 1.00 49.19 88 GLU A O 1
ATOM 710 N N . SER A 1 89 ? 8.319 -17.283 10.616 1.00 53.03 89 SER A N 1
ATOM 711 C CA . SER A 1 89 ? 7.442 -18.094 9.745 1.00 53.03 89 SER A CA 1
ATOM 712 C C . SER A 1 89 ? 7.959 -19.523 9.469 1.00 53.03 89 SER A C 1
ATOM 714 O O . SER A 1 89 ? 7.248 -20.343 8.896 1.00 53.03 89 SER A O 1
ATOM 716 N N . SER A 1 90 ? 9.177 -19.868 9.909 1.00 52.22 90 SER A N 1
ATOM 717 C CA . SER A 1 90 ? 9.822 -21.166 9.607 1.00 52.22 90 SER A CA 1
ATOM 718 C C . SER A 1 90 ? 9.822 -22.170 10.770 1.00 52.22 90 SER A C 1
ATOM 720 O O . SER A 1 90 ? 10.634 -23.095 10.785 1.00 52.22 90 SER A O 1
ATOM 722 N N . ARG A 1 91 ? 8.941 -22.009 11.766 1.00 51.72 91 ARG A N 1
ATOM 723 C CA . ARG A 1 91 ? 8.692 -23.036 12.797 1.00 51.72 91 ARG A CA 1
ATOM 724 C C . ARG A 1 91 ? 7.282 -23.607 12.668 1.00 51.72 91 ARG A C 1
ATOM 726 O O . ARG A 1 91 ? 6.439 -23.367 13.527 1.00 51.72 91 ARG A O 1
ATOM 733 N N . CYS A 1 92 ? 7.079 -24.389 11.616 1.00 46.50 92 CYS A N 1
ATOM 734 C CA . CYS A 1 92 ? 6.086 -25.457 11.555 1.00 46.50 92 CYS A CA 1
ATOM 735 C C . CYS A 1 92 ? 6.777 -26.700 10.998 1.00 46.50 92 CYS A C 1
ATOM 737 O O . CYS A 1 92 ? 7.460 -26.558 9.959 1.00 46.50 92 CYS A O 1
#

Foldseek 3Di:
DVVCVVVVHPDDDDPVRVVVCVVVVVVPDDPVNVVVVCVVVVNDDDPPVVVVPPPPVPPQPPVNVVVVCVVVVDDDDDPVVVVPPPDPPPDD

Sequence (92 aa):
MISATDRKEQLQVSVLNAVFYIDQSWNTVSQKAIANCFRHAGFHNSPESEELLEDANEYLPLTELSEKLRNRGYAIPDEKSYAKIDVESSRC